Protein AF-A0A453FB34-F1 (afdb_monomer)

Sequence (158 aa):
VESYKLLKAGSEPSEEEEFLACILGWGIEWLQAYFLILDDIMDNSQTRRGKPCWYRLPKVGLIAINDGLVLRSQISRIFKRYFHGKPYYVDLLDLFNEVDFKTTSGELLDQITTSEGQKDLSKYTVDVYRRIVEYKTAYYSFYLPVNKKCSFYIFWQH

Organism: Aegilops tauschii subsp. strangulata (NCBI:txid200361)

Mean predicted aligned error: 7.82 Å

Structure (mmCIF, N/CA/C/O backbone):
data_AF-A0A453FB34-F1
#
_entry.id   AF-A0A453FB34-F1
#
loop_
_atom_site.group_PDB
_atom_site.id
_atom_site.type_symbol
_atom_site.label_atom_id
_atom_site.label_alt_id
_atom_site.label_comp_id
_atom_site.label_asym_id
_atom_site.label_entity_id
_atom_site.label_seq_id
_atom_site.pdbx_PDB_ins_code
_atom_site.Cartn_x
_atom_site.Cartn_y
_atom_site.Cartn_z
_atom_site.occupancy
_atom_site.B_iso_or_equiv
_atom_site.auth_seq_id
_atom_site.auth_comp_id
_atom_site.auth_asym_id
_atom_site.auth_atom_id
_atom_site.pdbx_PDB_model_num
ATOM 1 N N . VAL A 1 1 ? -13.553 -6.221 7.523 1.00 56.69 1 VAL A N 1
ATOM 2 C CA . VAL A 1 1 ? -14.831 -6.199 8.279 1.00 56.69 1 VAL A CA 1
ATOM 3 C C . VAL A 1 1 ? -15.277 -7.601 8.682 1.00 56.69 1 VAL A C 1
ATOM 5 O O . VAL A 1 1 ? -15.551 -7.807 9.852 1.00 56.69 1 VAL A O 1
ATOM 8 N N . GLU A 1 2 ? -15.296 -8.596 7.790 1.00 64.06 2 GLU A N 1
ATOM 9 C CA . GLU A 1 2 ? -15.676 -9.968 8.188 1.00 64.06 2 GLU A CA 1
ATOM 10 C C . GLU A 1 2 ? -14.730 -10.595 9.221 1.00 64.06 2 GLU A C 1
ATOM 12 O O . GLU A 1 2 ? -15.200 -11.110 10.231 1.00 64.06 2 GLU A O 1
ATOM 17 N N . SER A 1 3 ? -13.409 -10.452 9.055 1.00 63.84 3 SER A N 1
ATOM 18 C CA . SER A 1 3 ? -12.433 -10.895 10.067 1.00 63.84 3 SER A CA 1
ATOM 19 C C . SER A 1 3 ? -12.687 -10.261 11.441 1.00 63.84 3 SER A C 1
ATOM 21 O O . SER A 1 3 ? -12.533 -10.918 12.465 1.00 63.84 3 SER A O 1
ATOM 23 N N . TYR A 1 4 ? -13.142 -9.002 11.455 1.00 62.44 4 TYR A N 1
ATOM 24 C CA . TYR A 1 4 ? -13.532 -8.283 12.669 1.00 62.44 4 TYR A CA 1
ATOM 25 C C . TYR A 1 4 ? -14.787 -8.905 13.310 1.00 62.44 4 TYR A C 1
ATOM 27 O O . TYR A 1 4 ? -14.788 -9.194 14.505 1.00 62.44 4 TYR A O 1
ATOM 35 N N . LYS A 1 5 ? -15.825 -9.199 12.513 1.00 65.12 5 LYS A N 1
ATOM 36 C CA . LYS A 1 5 ? -17.063 -9.849 12.984 1.00 65.12 5 LYS A CA 1
ATOM 37 C C . LYS A 1 5 ? -16.800 -11.242 13.568 1.00 65.12 5 LYS A C 1
ATOM 39 O O . LYS A 1 5 ? -17.359 -11.588 14.603 1.00 65.12 5 LYS A O 1
ATOM 44 N N . LEU A 1 6 ? -15.910 -12.016 12.945 1.00 68.12 6 LEU A N 1
ATOM 45 C CA . LEU A 1 6 ? -15.560 -13.370 13.389 1.00 68.12 6 LEU A CA 1
ATOM 46 C C . LEU A 1 6 ? -14.785 -13.389 14.717 1.00 68.12 6 LEU A C 1
ATOM 48 O O . LEU A 1 6 ? -14.966 -14.302 15.519 1.00 68.12 6 LEU A O 1
ATOM 52 N N . LEU A 1 7 ? -13.937 -12.387 14.972 1.00 69.12 7 LEU A N 1
ATOM 53 C CA . LEU A 1 7 ? -13.127 -12.316 16.194 1.00 69.12 7 LEU A CA 1
ATOM 54 C C . LEU A 1 7 ? -13.902 -11.801 17.415 1.00 69.12 7 LEU A C 1
ATOM 56 O O . LEU A 1 7 ? -13.505 -12.092 18.541 1.00 69.12 7 LEU A O 1
ATOM 60 N N . LYS A 1 8 ? -15.047 -11.136 17.213 1.00 67.38 8 LYS A N 1
ATOM 61 C CA . LYS A 1 8 ? -15.918 -10.607 18.279 1.00 67.38 8 LYS A CA 1
ATOM 62 C C . LYS A 1 8 ? -16.724 -11.678 19.047 1.00 67.38 8 LYS A C 1
ATOM 64 O O . LYS A 1 8 ? -17.635 -11.351 19.807 1.00 67.38 8 LYS A O 1
ATOM 69 N N . ALA A 1 9 ? -16.408 -12.963 18.854 1.00 64.50 9 ALA A N 1
ATOM 70 C CA . ALA A 1 9 ? -17.032 -14.107 19.532 1.00 64.50 9 ALA A CA 1
ATOM 71 C C . ALA A 1 9 ? -18.579 -14.073 19.541 1.00 64.50 9 ALA A C 1
ATOM 73 O O . ALA A 1 9 ? -19.212 -14.525 20.491 1.00 64.50 9 ALA A O 1
ATOM 74 N N . GLY A 1 10 ? -19.192 -13.535 18.478 1.00 60.56 10 GLY A N 1
ATOM 75 C CA . GLY A 1 10 ? -20.646 -13.527 18.292 1.00 60.56 10 GLY A CA 1
ATOM 76 C C . GLY A 1 10 ? -21.401 -12.298 18.813 1.00 60.56 10 GLY A C 1
ATOM 77 O O . GLY A 1 10 ? -22.626 -12.308 18.743 1.00 60.56 10 GLY A O 1
ATOM 78 N N . SER A 1 11 ? -20.731 -11.242 19.296 1.00 69.25 11 SER A N 1
ATOM 79 C CA . SER A 1 11 ? -21.405 -9.951 19.537 1.00 69.25 11 SER A CA 1
ATOM 80 C C . SER A 1 11 ? -21.338 -9.039 18.307 1.00 69.25 11 SER A C 1
ATOM 82 O O . SER A 1 11 ? -20.347 -9.035 17.575 1.00 69.25 11 SER A O 1
ATOM 84 N N . GLU A 1 12 ? -22.405 -8.282 18.037 1.00 74.88 12 GLU A N 1
ATOM 85 C CA . GLU A 1 12 ? -22.420 -7.377 16.886 1.00 74.88 12 GLU A CA 1
ATOM 86 C C . GLU A 1 12 ? -21.464 -6.191 17.107 1.00 74.88 12 GLU A C 1
ATOM 88 O O . GLU A 1 12 ? -21.374 -5.653 18.218 1.00 74.88 12 GLU A O 1
ATOM 93 N N . PRO A 1 13 ? -20.701 -5.786 16.079 1.00 74.19 13 PRO A N 1
ATOM 94 C CA . PRO A 1 13 ? -19.959 -4.529 16.087 1.00 74.19 13 PRO A CA 1
ATOM 95 C C . PRO A 1 13 ? -20.879 -3.345 16.408 1.00 74.19 13 PRO A C 1
ATOM 97 O O . PRO A 1 13 ? -21.989 -3.275 15.888 1.00 74.19 13 PRO A O 1
ATOM 100 N N . SER A 1 14 ? -20.413 -2.378 17.191 1.00 85.38 14 SER A N 1
ATOM 101 C CA . SER A 1 14 ? -21.028 -1.049 17.175 1.00 85.38 14 SER A CA 1
ATOM 102 C C . SER A 1 14 ? -20.716 -0.337 15.854 1.00 85.38 14 SER A C 1
ATOM 104 O O . SER A 1 14 ? -19.741 -0.661 15.173 1.00 85.38 14 SER A O 1
ATOM 106 N N . GLU A 1 15 ? -21.509 0.675 15.508 1.00 87.00 15 GLU A N 1
ATOM 107 C CA . GLU A 1 15 ? -21.304 1.466 14.288 1.00 87.00 15 GLU A CA 1
ATOM 108 C C . GLU A 1 15 ? -19.926 2.157 14.262 1.00 87.00 15 GLU A C 1
ATOM 110 O O . GLU A 1 15 ? -19.263 2.184 13.224 1.00 87.00 15 GLU A O 1
ATOM 115 N N . GLU A 1 16 ? -19.437 2.642 15.414 1.00 87.56 16 GLU A N 1
ATOM 116 C CA . GLU A 1 16 ? -18.083 3.207 15.531 1.00 87.56 16 GLU A CA 1
ATOM 117 C C . GLU A 1 16 ? -17.015 2.149 15.220 1.00 87.56 16 GLU A C 1
ATOM 119 O O . GLU A 1 16 ? -16.045 2.423 14.512 1.00 87.56 16 GLU A O 1
ATOM 124 N N . GLU A 1 17 ? -17.191 0.925 15.713 1.00 83.06 17 GLU A N 1
ATOM 125 C CA . GLU A 1 17 ? -16.240 -0.156 15.474 1.00 83.06 17 GLU A CA 1
ATOM 126 C C . GLU A 1 17 ? -16.237 -0.616 14.012 1.00 83.06 17 GLU A C 1
ATOM 128 O O . GLU A 1 17 ? -15.161 -0.831 13.448 1.00 83.06 17 GLU A O 1
ATOM 133 N N . GLU A 1 18 ? -17.406 -0.725 13.368 1.00 83.50 18 GLU A N 1
ATOM 134 C CA . GLU A 1 18 ? -17.474 -1.016 11.930 1.00 83.50 18 GLU A CA 1
ATOM 135 C C . GLU A 1 18 ? -16.791 0.084 11.120 1.00 83.50 18 GLU A C 1
ATOM 137 O O . GLU A 1 18 ? -16.012 -0.212 10.207 1.00 83.50 18 GLU A O 1
ATOM 142 N N . PHE A 1 19 ? -17.027 1.346 11.482 1.00 89.50 19 PHE A N 1
ATOM 143 C CA . PHE A 1 19 ? -16.397 2.485 10.834 1.00 89.50 19 PHE A CA 1
ATOM 144 C C . PHE A 1 19 ? -14.869 2.438 10.972 1.00 89.50 19 PHE A C 1
ATOM 146 O O . PHE A 1 19 ? -14.160 2.507 9.966 1.00 89.50 19 PHE A O 1
ATOM 153 N N . LEU A 1 20 ? -14.339 2.240 12.183 1.00 90.00 20 LEU A N 1
ATOM 154 C CA . LEU A 1 20 ? -12.895 2.128 12.417 1.00 90.00 20 LEU A CA 1
ATOM 155 C C . LEU A 1 20 ? -12.282 0.923 11.687 1.00 90.00 20 LEU A C 1
ATOM 157 O O . LEU A 1 20 ? -11.204 1.044 11.101 1.00 90.00 20 LEU A O 1
ATOM 161 N N . ALA A 1 21 ? -12.980 -0.214 11.640 1.00 85.88 21 ALA A N 1
ATOM 162 C CA . ALA A 1 21 ? -12.550 -1.376 10.866 1.00 85.88 21 ALA A CA 1
ATOM 163 C C . ALA A 1 21 ? -12.503 -1.083 9.354 1.00 85.88 21 ALA A C 1
ATOM 165 O O . ALA A 1 21 ? -11.600 -1.559 8.660 1.00 85.88 21 ALA A O 1
ATOM 166 N N . CYS A 1 22 ? -13.435 -0.280 8.831 1.00 88.38 22 CYS A N 1
ATOM 167 C CA . CYS A 1 22 ? -13.404 0.181 7.442 1.00 88.38 22 CYS A CA 1
ATOM 168 C C . CYS A 1 22 ? -12.224 1.124 7.185 1.00 88.38 22 CYS A C 1
ATOM 170 O O . CYS A 1 22 ? -11.530 0.962 6.183 1.00 88.38 22 CYS A O 1
ATOM 172 N N . ILE A 1 23 ? -11.957 2.072 8.090 1.00 92.12 23 ILE A N 1
ATOM 173 C CA . ILE A 1 23 ? -10.801 2.976 7.989 1.00 92.12 23 ILE A CA 1
ATOM 174 C C . ILE A 1 23 ? -9.488 2.186 7.959 1.00 92.12 23 ILE A C 1
ATOM 176 O O . ILE A 1 23 ? -8.607 2.484 7.152 1.00 92.12 23 ILE A O 1
ATOM 180 N N . LEU A 1 24 ? -9.366 1.154 8.795 1.00 89.75 24 LEU A N 1
ATOM 181 C CA . LEU A 1 24 ? -8.206 0.270 8.790 1.00 89.75 24 LEU A CA 1
ATOM 182 C C . LEU A 1 24 ? -8.062 -0.483 7.461 1.00 89.75 24 LEU A C 1
ATOM 184 O O . LEU A 1 24 ? -6.972 -0.514 6.893 1.00 89.75 24 LEU A O 1
ATOM 188 N N . GLY A 1 25 ? -9.163 -1.032 6.936 1.00 87.00 25 GLY A N 1
ATOM 189 C CA . GLY A 1 25 ? -9.188 -1.674 5.619 1.00 87.00 25 GLY A CA 1
ATOM 190 C C . GLY A 1 25 ? -8.730 -0.733 4.501 1.00 87.00 25 GLY A C 1
ATOM 191 O O . GLY A 1 25 ? -7.888 -1.104 3.689 1.00 87.00 25 GLY A O 1
ATOM 192 N N . TRP A 1 26 ? -9.188 0.521 4.514 1.00 89.75 26 TRP A N 1
ATOM 193 C CA . TRP A 1 26 ? -8.704 1.542 3.583 1.00 89.75 26 TRP A CA 1
ATOM 194 C C . TRP A 1 26 ? -7.211 1.834 3.745 1.00 89.75 26 TRP A C 1
ATOM 196 O O . TRP A 1 26 ? -6.530 2.037 2.746 1.00 89.75 26 TRP A O 1
ATOM 206 N N . GLY A 1 27 ? -6.672 1.808 4.966 1.00 92.19 27 GLY A N 1
ATOM 207 C CA . GLY A 1 27 ? -5.227 1.911 5.189 1.00 92.19 27 GLY A CA 1
ATOM 208 C C . GLY A 1 27 ? -4.440 0.822 4.450 1.00 92.19 27 GLY A C 1
ATOM 209 O O . GLY A 1 27 ? -3.421 1.119 3.827 1.00 92.19 27 GLY A O 1
ATOM 210 N N . ILE A 1 28 ? -4.939 -0.419 4.465 1.00 89.50 28 ILE A N 1
ATOM 211 C CA . ILE A 1 28 ? -4.339 -1.558 3.749 1.00 89.50 28 ILE A CA 1
ATOM 212 C C . ILE A 1 28 ? -4.419 -1.351 2.231 1.00 89.50 28 ILE A C 1
ATOM 214 O O . ILE A 1 28 ? -3.419 -1.521 1.539 1.00 89.50 28 ILE A O 1
ATOM 218 N N . GLU A 1 29 ? -5.573 -0.929 1.712 1.00 91.19 29 GLU A N 1
ATOM 219 C CA . GLU A 1 29 ? -5.751 -0.649 0.279 1.00 91.19 29 GLU A CA 1
ATOM 220 C C . GLU A 1 29 ? -4.827 0.475 -0.214 1.00 91.19 29 GLU A C 1
ATOM 222 O O . GLU A 1 29 ? -4.258 0.384 -1.302 1.00 91.19 29 GLU A O 1
ATOM 227 N N . TRP A 1 30 ? -4.621 1.524 0.591 1.00 94.44 30 TRP A N 1
ATOM 228 C CA . TRP A 1 30 ? -3.664 2.591 0.277 1.00 94.44 30 TRP A CA 1
ATOM 229 C C . TRP A 1 30 ? -2.219 2.084 0.272 1.00 94.44 30 TRP A C 1
ATOM 231 O O . TRP A 1 30 ? -1.447 2.474 -0.605 1.00 94.44 30 TRP A O 1
ATOM 241 N N . LEU A 1 31 ? -1.863 1.193 1.205 1.00 92.75 31 LEU A N 1
ATOM 242 C CA . LEU A 1 31 ? -0.544 0.558 1.242 1.00 92.75 31 LEU A CA 1
ATOM 243 C C . LEU A 1 31 ? -0.317 -0.313 -0.002 1.00 92.75 31 LEU A C 1
ATOM 245 O O . LEU A 1 31 ? 0.723 -0.206 -0.648 1.00 92.75 31 LEU A O 1
ATOM 249 N N . GLN A 1 32 ? -1.310 -1.120 -0.384 1.00 93.12 32 GLN A N 1
ATOM 250 C CA . GLN A 1 32 ? -1.248 -1.930 -1.599 1.00 93.12 32 GLN A CA 1
ATOM 251 C C . GLN A 1 32 ? -1.142 -1.055 -2.855 1.00 93.12 32 GLN A C 1
ATOM 253 O O . GLN A 1 32 ? -0.329 -1.337 -3.731 1.00 93.12 32 GLN A O 1
ATOM 258 N N . ALA A 1 33 ? -1.943 0.008 -2.962 1.00 95.56 33 ALA A N 1
ATOM 259 C CA . ALA A 1 33 ? -1.914 0.906 -4.113 1.00 95.56 33 ALA A CA 1
ATOM 260 C C . ALA A 1 33 ? -0.549 1.594 -4.273 1.00 95.56 33 ALA A C 1
ATOM 262 O O . ALA A 1 33 ? -0.046 1.689 -5.390 1.00 95.56 33 ALA A O 1
ATOM 263 N N . TYR A 1 34 ? 0.063 2.020 -3.163 1.00 96.25 34 TYR A N 1
ATOM 264 C CA . TYR A 1 34 ? 1.434 2.530 -3.138 1.00 96.25 34 TYR A CA 1
ATOM 265 C C . TYR A 1 34 ? 2.427 1.520 -3.731 1.00 96.25 34 TYR A C 1
ATOM 267 O O . TYR A 1 34 ? 3.150 1.869 -4.665 1.00 96.25 34 TYR A O 1
ATOM 275 N N . PHE A 1 35 ? 2.419 0.274 -3.246 1.00 94.88 35 PHE A N 1
ATOM 276 C CA . PHE A 1 35 ? 3.324 -0.762 -3.744 1.00 94.88 35 PHE A CA 1
ATOM 277 C C . PHE A 1 35 ? 3.113 -1.058 -5.225 1.00 94.88 35 PHE A C 1
ATOM 279 O O . PHE A 1 35 ? 4.080 -1.089 -5.974 1.00 94.88 35 PHE A O 1
ATOM 286 N N . LEU A 1 36 ? 1.860 -1.200 -5.666 1.00 96.31 36 LEU A N 1
ATOM 287 C CA . LEU A 1 36 ? 1.542 -1.504 -7.063 1.00 96.31 36 LEU A CA 1
ATOM 288 C C . LEU A 1 36 ? 2.002 -0.411 -8.032 1.00 96.31 36 LEU A C 1
ATOM 290 O O . LEU A 1 36 ? 2.423 -0.729 -9.137 1.00 96.31 36 LEU A O 1
ATOM 294 N N . ILE A 1 37 ? 1.930 0.867 -7.642 1.00 97.44 37 ILE A N 1
ATOM 295 C CA . ILE A 1 37 ? 2.418 1.958 -8.497 1.00 97.44 37 ILE A CA 1
ATOM 296 C C . ILE A 1 37 ? 3.931 1.849 -8.704 1.00 97.44 37 ILE A C 1
ATOM 298 O O . ILE A 1 37 ? 4.399 2.050 -9.822 1.00 97.44 37 ILE A O 1
ATOM 302 N N . LEU A 1 38 ? 4.688 1.552 -7.645 1.00 97.12 38 LEU A N 1
ATOM 303 C CA . LEU A 1 38 ? 6.142 1.428 -7.739 1.00 97.12 38 LEU A CA 1
ATOM 304 C C . LEU A 1 38 ? 6.563 0.139 -8.455 1.00 97.12 38 LEU A C 1
ATOM 306 O O . LEU A 1 38 ? 7.433 0.196 -9.319 1.00 97.12 38 LEU A O 1
ATOM 310 N N . ASP A 1 39 ? 5.924 -0.987 -8.140 1.00 95.88 39 ASP A N 1
ATOM 311 C CA . ASP A 1 39 ? 6.128 -2.292 -8.786 1.00 95.88 39 ASP A CA 1
ATOM 312 C C . ASP A 1 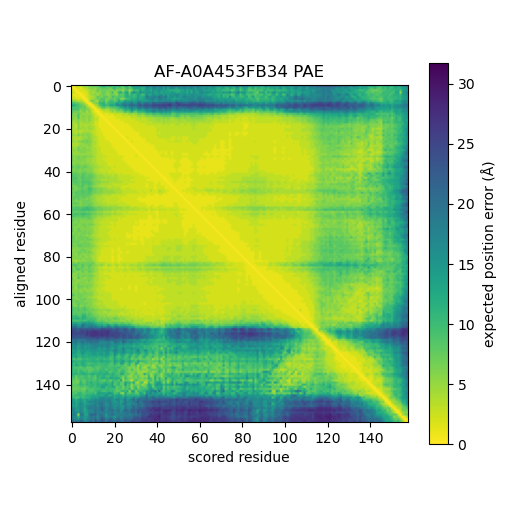39 ? 5.855 -2.204 -10.293 1.00 95.88 39 ASP A C 1
ATOM 314 O O . ASP A 1 39 ? 6.704 -2.579 -11.095 1.00 95.88 39 ASP A O 1
ATOM 318 N N . ASP A 1 40 ? 4.757 -1.553 -10.704 1.00 97.38 40 ASP A N 1
ATOM 319 C CA . ASP A 1 40 ? 4.457 -1.329 -12.121 1.00 97.38 40 ASP A CA 1
ATOM 320 C C . ASP A 1 40 ? 5.594 -0.579 -12.851 1.00 97.38 40 ASP A C 1
ATOM 322 O O . ASP A 1 40 ? 5.837 -0.841 -14.031 1.00 97.38 40 ASP A O 1
ATOM 326 N N . ILE A 1 41 ? 6.284 0.349 -12.175 1.00 96.69 41 ILE A N 1
ATOM 327 C CA . ILE A 1 41 ? 7.426 1.089 -12.735 1.00 96.69 41 ILE A CA 1
ATOM 328 C C . ILE A 1 41 ? 8.665 0.193 -12.814 1.00 96.69 41 ILE A C 1
ATOM 330 O O . ILE A 1 41 ? 9.297 0.153 -13.871 1.00 96.69 41 ILE A O 1
ATOM 334 N N . MET A 1 42 ? 9.010 -0.500 -11.722 1.00 93.56 42 MET A N 1
ATOM 335 C CA . MET A 1 42 ? 10.198 -1.364 -11.635 1.00 93.56 42 MET A CA 1
ATOM 336 C C . MET A 1 42 ? 10.129 -2.522 -12.634 1.00 93.56 42 MET A C 1
ATOM 338 O O . MET A 1 42 ? 11.099 -2.776 -13.344 1.00 93.56 42 MET A O 1
ATOM 342 N N . ASP A 1 43 ? 8.950 -3.123 -12.790 1.00 92.81 43 ASP A N 1
ATOM 343 C CA . ASP A 1 43 ? 8.709 -4.243 -13.705 1.00 92.81 43 ASP A CA 1
ATOM 344 C C . ASP A 1 43 ? 8.376 -3.797 -15.135 1.00 92.81 43 ASP A C 1
ATOM 346 O O . ASP A 1 43 ? 8.081 -4.612 -16.014 1.00 92.81 43 ASP A O 1
ATOM 350 N N . ASN A 1 44 ? 8.390 -2.487 -15.393 1.00 94.75 44 ASN A N 1
ATOM 351 C CA . ASN A 1 44 ? 8.052 -1.902 -16.685 1.00 94.75 44 ASN A CA 1
ATOM 352 C C . ASN A 1 44 ? 6.661 -2.348 -17.212 1.00 94.75 44 ASN A C 1
ATOM 354 O O . ASN A 1 44 ? 6.444 -2.510 -18.422 1.00 94.75 44 ASN A O 1
ATOM 358 N N . SER A 1 45 ? 5.698 -2.521 -16.306 1.00 95.38 45 SER A N 1
ATOM 359 C CA . SER A 1 45 ? 4.357 -3.037 -16.586 1.00 95.38 45 SER A CA 1
ATOM 360 C C . SER A 1 45 ? 3.547 -2.147 -17.544 1.00 95.38 45 SER A C 1
ATOM 362 O O . SER A 1 45 ? 3.730 -0.931 -17.653 1.00 95.38 45 SER A O 1
ATOM 364 N N . GLN A 1 46 ? 2.623 -2.762 -18.287 1.00 96.69 46 GLN A N 1
ATOM 365 C CA . GLN A 1 46 ? 1.766 -2.053 -19.253 1.00 96.69 46 GLN A CA 1
ATOM 366 C C . GLN A 1 46 ? 0.383 -1.733 -18.681 1.00 96.69 46 GLN A C 1
ATOM 368 O O . GLN A 1 46 ? -0.129 -0.624 -18.852 1.00 96.69 46 GLN A O 1
ATOM 373 N N . THR A 1 47 ? -0.234 -2.707 -18.008 1.00 96.94 47 THR A N 1
ATOM 374 C CA . THR A 1 47 ? -1.623 -2.621 -17.550 1.00 96.94 47 THR A CA 1
ATOM 375 C C . THR A 1 47 ? -1.804 -3.138 -16.132 1.00 96.94 47 THR A C 1
ATOM 377 O O . THR A 1 47 ? -1.265 -4.183 -15.776 1.00 96.94 47 THR A O 1
ATOM 380 N N . ARG A 1 48 ? -2.684 -2.480 -15.374 1.00 96.69 48 ARG A N 1
ATOM 381 C CA . ARG A 1 48 ? -3.119 -2.863 -14.029 1.00 96.69 48 ARG A CA 1
ATOM 382 C C . ARG A 1 48 ? -4.634 -2.707 -13.939 1.00 96.69 48 ARG A C 1
ATOM 384 O O . ARG A 1 48 ? -5.179 -1.677 -14.331 1.00 96.69 48 ARG A O 1
ATOM 391 N N . ARG A 1 49 ? -5.340 -3.731 -13.441 1.00 93.81 49 ARG A N 1
ATOM 392 C CA . ARG A 1 49 ? -6.815 -3.715 -13.272 1.00 93.81 49 ARG A CA 1
ATOM 393 C C . ARG A 1 49 ? -7.567 -3.313 -14.564 1.00 93.81 49 ARG A C 1
ATOM 395 O O . ARG A 1 49 ? -8.516 -2.534 -14.528 1.00 93.81 49 ARG A O 1
ATOM 402 N N . GLY A 1 50 ? -7.111 -3.822 -15.714 1.00 95.12 50 GLY A N 1
ATOM 403 C CA . GLY A 1 50 ? -7.726 -3.589 -17.031 1.00 95.12 50 GLY A CA 1
ATOM 404 C C . GLY A 1 50 ? -7.479 -2.205 -17.648 1.00 95.12 50 GLY A C 1
ATOM 405 O O . GLY A 1 50 ? -8.077 -1.889 -18.673 1.00 95.12 50 GLY A O 1
ATOM 406 N N . LYS A 1 51 ? -6.621 -1.369 -17.049 1.00 96.06 51 LYS A N 1
ATOM 407 C CA . LYS A 1 51 ? -6.275 -0.023 -17.538 1.00 96.06 51 LYS A CA 1
ATOM 408 C C . LYS A 1 51 ? -4.755 0.142 -17.644 1.00 96.06 51 LYS A C 1
ATOM 410 O O . LYS A 1 51 ? -4.037 -0.645 -17.029 1.00 96.06 51 LYS A O 1
ATOM 415 N N . PRO A 1 52 ? -4.248 1.140 -18.391 1.00 97.69 52 PRO A N 1
ATOM 416 C CA . PRO A 1 52 ? -2.825 1.467 -18.375 1.00 97.69 52 PRO A CA 1
ATOM 417 C C . PRO A 1 52 ? -2.320 1.704 -16.948 1.00 97.69 52 PRO A C 1
ATOM 419 O O . PRO A 1 52 ? -3.026 2.324 -16.146 1.00 97.69 52 PRO A O 1
ATOM 422 N N . CYS A 1 53 ? -1.114 1.223 -16.636 1.00 98.31 53 CYS A N 1
ATOM 423 C CA . CYS A 1 53 ? -0.459 1.511 -15.358 1.00 98.31 53 CYS A CA 1
ATOM 424 C C . CYS A 1 53 ? -0.355 3.028 -15.140 1.00 98.31 53 CYS A C 1
ATOM 426 O O . CYS A 1 53 ? -0.207 3.789 -16.098 1.00 98.31 53 CYS A O 1
ATOM 428 N N . TRP A 1 54 ? -0.410 3.481 -13.885 1.00 98.31 54 TRP A N 1
ATOM 429 C CA . TRP A 1 54 ? -0.489 4.914 -13.563 1.00 98.31 54 TRP A CA 1
ATOM 430 C C . TRP A 1 54 ? 0.642 5.729 -14.211 1.00 98.31 54 TRP A C 1
ATOM 432 O O . TRP A 1 54 ? 0.390 6.740 -14.866 1.00 98.31 54 TRP A O 1
ATOM 442 N N . TYR A 1 55 ? 1.874 5.219 -14.142 1.00 98.38 55 TYR A N 1
ATOM 443 C CA . TYR A 1 55 ? 3.056 5.857 -14.727 1.00 98.38 55 TYR A CA 1
ATOM 444 C C . TYR A 1 55 ? 3.063 5.890 -16.268 1.00 98.38 55 TYR A C 1
ATOM 446 O O . TYR A 1 55 ? 3.804 6.665 -16.868 1.00 98.38 55 TYR A O 1
ATOM 454 N N . ARG A 1 56 ? 2.233 5.073 -16.932 1.00 97.19 56 ARG A N 1
ATOM 455 C CA . ARG A 1 56 ? 2.101 5.042 -18.399 1.00 97.19 56 ARG A CA 1
ATOM 456 C C . ARG A 1 56 ? 1.196 6.143 -18.937 1.00 97.19 56 ARG A C 1
ATOM 458 O O . ARG A 1 56 ? 1.158 6.358 -20.148 1.00 97.19 56 ARG A O 1
ATOM 465 N N . LEU A 1 57 ? 0.448 6.835 -18.077 1.00 97.62 57 LEU A N 1
ATOM 466 C CA . LEU A 1 57 ? -0.402 7.930 -18.525 1.00 97.62 57 LEU A CA 1
ATOM 467 C C . LEU A 1 57 ? 0.465 9.097 -19.034 1.00 97.62 57 LEU A C 1
ATOM 469 O O . LEU A 1 57 ? 1.389 9.506 -18.327 1.00 97.62 57 LEU A O 1
ATOM 473 N N . PRO A 1 58 ? 0.150 9.701 -20.202 1.00 96.31 58 PRO A N 1
ATOM 474 C CA . PRO A 1 58 ? 1.015 10.701 -20.841 1.00 96.31 58 PRO A CA 1
ATOM 475 C C . PRO A 1 58 ? 1.368 11.921 -19.979 1.00 96.31 58 PRO A C 1
ATOM 477 O O . PRO A 1 58 ? 2.394 12.551 -20.199 1.00 96.31 58 PRO A O 1
ATOM 480 N N . LYS A 1 59 ? 0.511 12.273 -19.013 1.00 97.19 59 LYS A N 1
ATOM 481 C CA . LYS A 1 59 ? 0.702 13.421 -18.110 1.00 97.19 59 LYS A CA 1
ATOM 482 C C . LYS A 1 59 ? 1.325 13.052 -16.759 1.00 97.19 59 LYS A C 1
ATOM 484 O O . LYS A 1 59 ? 1.541 13.946 -15.951 1.00 97.19 59 LYS A O 1
ATOM 489 N N . VAL A 1 60 ? 1.553 11.764 -16.503 1.00 98.00 60 VAL A N 1
ATOM 490 C CA . VAL A 1 60 ? 2.047 11.259 -15.216 1.00 98.00 60 VAL A CA 1
ATOM 491 C C . VAL A 1 60 ? 3.520 10.882 -15.343 1.00 98.00 60 VAL A C 1
ATOM 493 O O . VAL A 1 60 ? 4.371 11.526 -14.733 1.00 98.00 60 VAL A O 1
ATOM 496 N N . GLY A 1 61 ? 3.860 9.878 -16.156 1.00 97.19 61 GLY A N 1
ATOM 497 C CA . GLY A 1 61 ? 5.246 9.416 -16.254 1.00 97.19 61 GLY A CA 1
ATOM 498 C C . GLY A 1 61 ? 5.825 9.054 -14.880 1.00 97.19 61 GLY A C 1
ATOM 499 O O . GLY A 1 61 ? 5.155 8.459 -14.038 1.00 97.19 61 GLY A O 1
ATOM 500 N N . LEU A 1 62 ? 7.062 9.479 -14.618 1.00 97.81 62 LEU A N 1
ATOM 501 C CA . LEU A 1 62 ? 7.754 9.217 -13.349 1.00 97.81 62 LEU A CA 1
ATOM 502 C C . LEU A 1 62 ? 7.255 10.062 -12.163 1.00 97.81 62 LEU A C 1
ATOM 504 O O . LEU A 1 62 ? 7.670 9.808 -11.034 1.00 97.81 62 LEU A O 1
ATOM 508 N N . ILE A 1 63 ? 6.321 11.003 -12.372 1.00 98.06 63 ILE A N 1
ATOM 509 C CA . ILE A 1 63 ? 5.618 11.681 -11.263 1.00 98.06 63 ILE A CA 1
ATOM 510 C C . ILE A 1 63 ? 4.895 10.648 -10.384 1.00 98.06 63 ILE A C 1
ATOM 512 O O . ILE A 1 63 ? 4.801 10.831 -9.171 1.00 98.06 63 ILE A O 1
ATOM 516 N N . ALA A 1 64 ? 4.514 9.508 -10.973 1.00 97.94 64 ALA A N 1
ATOM 517 C CA . ALA A 1 64 ? 3.947 8.358 -10.280 1.00 97.94 64 ALA A CA 1
ATOM 518 C C . ALA A 1 64 ? 4.756 7.900 -9.051 1.00 97.94 64 ALA A C 1
ATOM 520 O O . ALA A 1 64 ? 4.158 7.425 -8.089 1.00 97.94 64 ALA A O 1
ATOM 521 N N . ILE A 1 65 ? 6.085 8.079 -9.038 1.00 97.94 65 ILE A N 1
ATOM 522 C CA . ILE A 1 65 ? 6.918 7.772 -7.862 1.00 97.94 65 ILE A CA 1
ATOM 523 C C . ILE A 1 65 ? 6.476 8.629 -6.672 1.00 97.94 65 ILE A C 1
ATOM 525 O O . ILE A 1 65 ? 6.199 8.113 -5.589 1.00 97.94 65 ILE A O 1
ATOM 529 N N . ASN A 1 66 ? 6.366 9.943 -6.880 1.00 98.00 66 ASN A N 1
ATOM 530 C CA . ASN A 1 66 ? 5.917 10.862 -5.843 1.00 98.00 66 ASN A CA 1
ATOM 531 C C . ASN A 1 66 ? 4.449 10.616 -5.475 1.00 98.00 66 ASN A C 1
ATOM 533 O O . ASN A 1 66 ? 4.109 10.666 -4.296 1.00 98.00 66 ASN A O 1
ATOM 537 N N . ASP A 1 67 ? 3.592 10.292 -6.445 1.00 97.88 67 ASP A N 1
ATOM 538 C CA . ASP A 1 67 ? 2.191 9.952 -6.169 1.00 97.88 67 ASP A CA 1
ATOM 539 C C . ASP A 1 67 ? 2.084 8.735 -5.237 1.00 97.88 67 ASP A C 1
ATOM 541 O O . ASP A 1 67 ? 1.328 8.768 -4.265 1.00 97.88 67 ASP A O 1
ATOM 545 N N . GLY A 1 68 ? 2.902 7.700 -5.458 1.00 97.25 68 GLY A N 1
ATOM 546 C CA . GLY A 1 68 ? 3.017 6.557 -4.551 1.00 97.25 68 GLY A CA 1
ATOM 547 C C . GLY A 1 68 ? 3.441 6.973 -3.136 1.00 97.25 68 GLY A C 1
ATOM 548 O O . GLY A 1 68 ? 2.801 6.584 -2.157 1.00 97.25 68 GLY A O 1
ATOM 549 N N . LEU A 1 69 ? 4.468 7.818 -3.003 1.00 96.31 69 LEU A N 1
ATOM 550 C CA . LEU A 1 69 ? 4.910 8.330 -1.696 1.00 96.31 69 LEU A CA 1
ATOM 551 C C . LEU A 1 69 ? 3.817 9.145 -0.989 1.00 96.31 69 LEU A C 1
ATOM 553 O O . LEU A 1 69 ? 3.649 9.046 0.232 1.00 96.31 69 LEU A O 1
ATOM 557 N N . VAL A 1 70 ? 3.027 9.912 -1.748 1.00 97.25 70 VAL A N 1
ATOM 558 C CA . VAL A 1 70 ? 1.8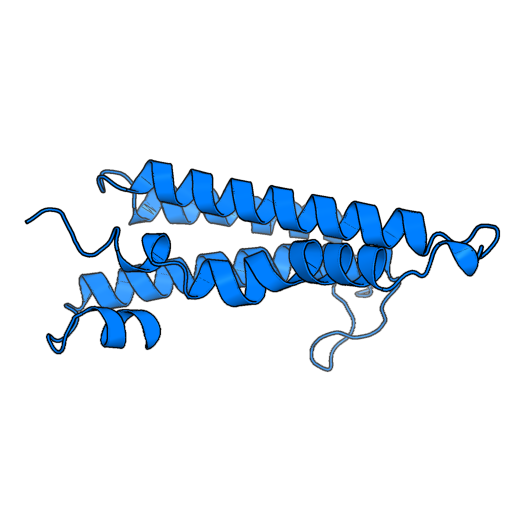47 10.600 -1.221 1.00 97.25 70 VAL A CA 1
ATOM 559 C C . VAL A 1 70 ? 0.854 9.579 -0.673 1.00 97.25 70 VAL A C 1
ATOM 561 O O . VAL A 1 70 ? 0.399 9.775 0.457 1.00 97.25 70 VAL A O 1
ATOM 564 N N . LEU A 1 71 ? 0.569 8.481 -1.386 1.00 96.44 71 LEU A N 1
ATOM 565 C CA . LEU A 1 71 ? -0.311 7.419 -0.882 1.00 96.44 71 LEU A CA 1
ATOM 566 C C . LEU A 1 71 ? 0.186 6.852 0.455 1.00 96.44 71 LEU A C 1
ATOM 568 O O . LEU A 1 71 ? -0.554 6.853 1.442 1.00 96.44 71 LEU A O 1
ATOM 572 N N . ARG A 1 72 ? 1.468 6.485 0.534 1.00 95.62 72 ARG A N 1
ATOM 573 C CA . ARG A 1 72 ? 2.090 6.008 1.778 1.00 95.62 72 ARG A CA 1
ATOM 574 C C . ARG A 1 72 ? 1.929 7.009 2.927 1.00 95.62 72 ARG A C 1
ATOM 576 O O . ARG A 1 72 ? 1.639 6.625 4.060 1.00 95.62 72 ARG A O 1
ATOM 583 N N . SER A 1 73 ? 2.099 8.304 2.655 1.00 95.12 73 SER A N 1
ATOM 584 C CA . SER A 1 73 ? 2.000 9.349 3.683 1.00 95.12 73 SER A CA 1
ATOM 585 C C . SER A 1 73 ? 0.574 9.544 4.219 1.00 95.12 73 SER A C 1
ATOM 587 O O . SER A 1 73 ? 0.399 9.873 5.397 1.00 95.12 73 SER A O 1
ATOM 589 N N . GLN A 1 74 ? -0.460 9.320 3.394 1.00 95.31 74 GLN A N 1
ATOM 590 C CA . GLN A 1 74 ? -1.848 9.493 3.834 1.00 95.31 74 GLN A CA 1
ATOM 591 C C . GLN A 1 74 ? -2.260 8.453 4.874 1.00 95.31 74 GLN A C 1
ATOM 593 O O . GLN A 1 74 ? -3.084 8.779 5.725 1.00 95.31 74 GLN A O 1
ATOM 598 N N . ILE A 1 75 ? -1.663 7.257 4.876 1.00 94.06 75 ILE A N 1
ATOM 599 C CA . ILE A 1 75 ? -1.955 6.209 5.868 1.00 94.06 75 ILE A CA 1
ATOM 600 C C . ILE A 1 75 ? -1.742 6.755 7.285 1.00 94.06 75 ILE A C 1
ATOM 602 O O . ILE A 1 75 ? -2.659 6.749 8.107 1.00 94.06 75 ILE A O 1
ATOM 606 N N . SER A 1 76 ? -0.573 7.344 7.554 1.00 92.94 76 SER A N 1
ATOM 607 C CA . SER A 1 76 ? -0.266 7.934 8.863 1.00 92.94 76 SER A CA 1
ATOM 608 C C . SER A 1 76 ? -1.183 9.115 9.206 1.00 92.94 76 SER A C 1
ATOM 610 O O . SER A 1 76 ? -1.522 9.314 10.372 1.00 92.94 76 SER A O 1
ATOM 612 N N . ARG A 1 77 ? -1.634 9.892 8.209 1.00 95.25 77 ARG A N 1
ATOM 613 C CA . ARG A 1 77 ? -2.573 11.011 8.418 1.00 95.25 77 ARG A CA 1
ATOM 614 C C . ARG A 1 77 ? -3.974 10.529 8.781 1.00 95.25 77 ARG A C 1
ATOM 616 O O . ARG A 1 77 ? -4.582 11.079 9.697 1.00 95.25 77 ARG A O 1
ATOM 623 N N . ILE A 1 78 ? -4.470 9.507 8.088 1.00 94.31 78 ILE A N 1
ATOM 624 C CA . ILE A 1 78 ? -5.749 8.855 8.383 1.00 94.31 78 ILE A CA 1
ATOM 625 C C . ILE A 1 78 ? -5.684 8.250 9.785 1.00 94.31 78 ILE A C 1
ATOM 627 O O . ILE A 1 78 ? -6.587 8.470 10.590 1.00 94.31 78 ILE A O 1
ATOM 631 N N . PHE A 1 79 ? -4.585 7.575 10.127 1.00 93.62 79 PHE A N 1
ATOM 632 C CA . PHE A 1 79 ? -4.474 6.939 11.433 1.00 93.62 79 PHE A CA 1
ATOM 633 C C . PHE A 1 79 ? -4.414 7.947 12.568 1.00 93.62 79 PHE A C 1
ATOM 635 O O . PHE A 1 79 ? -5.129 7.805 13.557 1.00 93.62 79 PHE A O 1
ATOM 642 N N . LYS A 1 80 ? -3.650 9.027 12.392 1.00 95.56 80 LYS A N 1
ATOM 643 C CA . LYS A 1 80 ? -3.644 10.139 13.342 1.00 95.56 80 LYS A CA 1
ATOM 644 C C . LYS A 1 80 ? -5.023 10.788 13.488 1.00 95.56 80 LYS A C 1
ATOM 646 O O . LYS A 1 80 ? -5.328 11.326 14.541 1.00 95.56 80 LYS A O 1
ATOM 651 N N . ARG A 1 81 ? -5.868 10.772 12.457 1.00 96.19 81 ARG A N 1
ATOM 652 C CA . ARG A 1 81 ? -7.209 11.364 12.538 1.00 96.19 81 ARG A CA 1
ATOM 653 C C . ARG A 1 81 ? -8.193 10.503 13.329 1.00 96.19 81 ARG A C 1
ATOM 655 O O . ARG A 1 81 ? -8.975 11.061 14.088 1.00 96.19 81 ARG A O 1
ATOM 662 N N . TYR A 1 82 ? -8.179 9.186 13.128 1.00 94.88 82 TYR A N 1
ATOM 663 C CA . TYR A 1 82 ? -9.236 8.299 13.636 1.00 94.88 82 TYR A CA 1
ATOM 664 C C . TYR A 1 82 ? -8.818 7.424 14.819 1.00 94.88 82 TYR A C 1
ATOM 666 O O . TYR A 1 82 ? -9.665 7.039 15.619 1.00 94.88 82 TYR A O 1
ATOM 674 N N . PHE A 1 83 ? -7.527 7.131 14.961 1.00 93.44 83 PHE A N 1
ATOM 675 C CA . PHE A 1 83 ? -7.016 6.268 16.027 1.00 93.44 83 PHE A CA 1
ATOM 676 C C . PHE A 1 83 ? -6.229 7.035 17.091 1.00 93.44 83 PHE A C 1
ATOM 678 O O . PHE A 1 83 ? -5.888 6.462 18.119 1.00 93.44 83 PHE A O 1
ATOM 685 N N . HIS A 1 84 ? -5.958 8.329 16.900 1.00 92.81 84 HIS A N 1
ATOM 686 C CA . HIS A 1 84 ? -5.256 9.127 17.904 1.00 92.81 84 HIS A CA 1
ATOM 687 C C . HIS A 1 84 ? -6.029 9.173 19.227 1.00 92.81 84 HIS A C 1
ATOM 689 O O . HIS A 1 84 ? -7.212 9.504 19.261 1.00 92.81 84 HIS A O 1
ATOM 695 N N . GLY A 1 85 ? -5.342 8.845 20.322 1.00 90.50 85 GLY A N 1
ATOM 696 C CA . GLY A 1 85 ? -5.936 8.717 21.655 1.00 90.50 85 GLY A CA 1
ATOM 697 C C . GLY A 1 85 ? -6.482 7.322 21.969 1.00 90.50 85 GLY A C 1
ATOM 698 O O . GLY A 1 85 ? -6.748 7.036 23.133 1.00 90.50 85 GL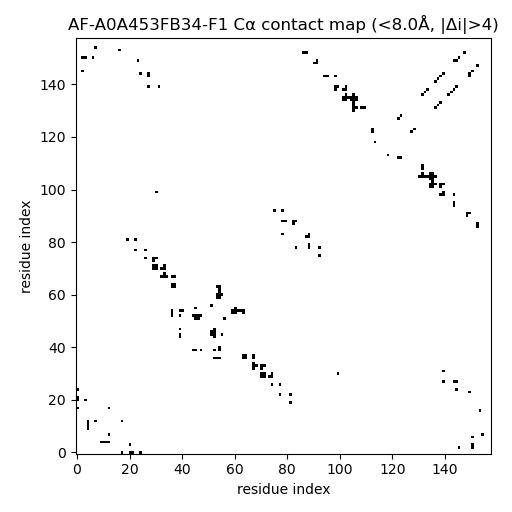Y A O 1
ATOM 699 N N . LYS A 1 86 ? -6.595 6.424 20.979 1.00 89.44 86 LYS A N 1
ATOM 700 C CA . LYS A 1 86 ? -6.835 5.002 21.245 1.00 89.44 86 LYS A CA 1
ATOM 701 C C . LYS A 1 86 ? -5.531 4.377 21.778 1.00 89.44 86 LYS A C 1
ATOM 703 O O . LYS A 1 86 ? -4.450 4.712 21.284 1.00 89.44 86 LYS A O 1
ATOM 708 N N . PRO A 1 87 ? -5.604 3.450 22.747 1.00 90.25 87 PRO A N 1
ATOM 709 C CA . PRO A 1 87 ? -4.429 2.885 23.428 1.00 90.25 87 PRO A CA 1
ATOM 710 C C . PRO A 1 87 ? -3.476 2.136 22.485 1.00 90.25 87 PRO A C 1
ATOM 712 O O . PRO A 1 87 ? -2.302 1.975 22.787 1.00 90.25 87 PRO A O 1
ATOM 715 N N . TYR A 1 88 ? -3.980 1.719 21.327 1.00 86.06 88 TYR A N 1
ATOM 716 C CA . TYR A 1 88 ? -3.293 0.906 20.332 1.00 86.06 88 TYR A CA 1
ATOM 717 C C . TYR A 1 88 ? -2.792 1.673 19.108 1.00 86.06 88 TYR A C 1
ATOM 719 O O . TYR A 1 88 ? -2.362 1.082 18.118 1.00 86.06 88 TYR A O 1
ATOM 727 N N . TYR A 1 89 ? -2.896 3.000 19.128 1.00 92.00 89 TYR A N 1
ATOM 728 C CA . TYR A 1 89 ? -2.499 3.842 18.004 1.00 92.00 89 TYR A CA 1
ATOM 729 C C . TYR A 1 89 ? -1.042 3.618 17.574 1.00 92.00 89 TYR A C 1
ATOM 731 O O . TYR A 1 89 ? -0.757 3.527 16.380 1.00 92.00 89 TYR A O 1
ATOM 739 N N . VAL A 1 90 ? -0.131 3.521 18.546 1.00 93.00 90 VAL A N 1
ATOM 740 C CA . VAL A 1 90 ? 1.304 3.329 18.289 1.00 93.00 90 VAL A CA 1
ATOM 741 C C . VAL A 1 90 ? 1.556 1.953 17.687 1.00 93.00 90 VAL A C 1
ATOM 743 O O . VAL A 1 90 ? 2.194 1.858 16.644 1.00 93.00 90 VAL A O 1
ATOM 746 N N . ASP A 1 91 ? 0.960 0.908 18.262 1.00 88.81 91 ASP A N 1
ATOM 747 C CA . ASP A 1 91 ? 1.082 -0.450 17.735 1.00 88.81 91 ASP A CA 1
ATOM 748 C C . ASP A 1 91 ? 0.570 -0.570 16.294 1.00 88.81 91 ASP A C 1
ATOM 750 O O . ASP A 1 91 ? 1.113 -1.335 15.497 1.00 88.81 91 ASP A O 1
ATOM 754 N N . L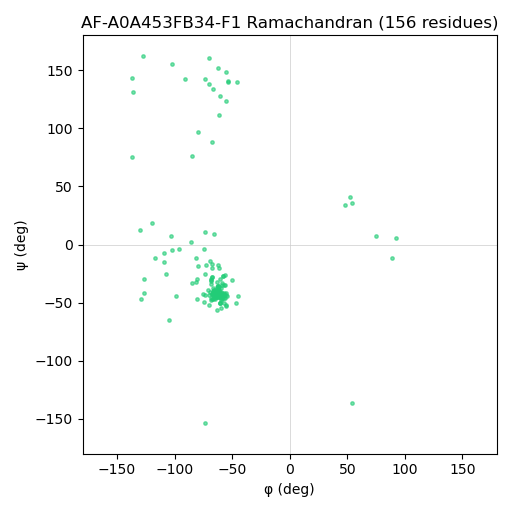EU A 1 92 ? -0.477 0.186 15.949 1.00 89.50 92 LEU A N 1
ATOM 755 C CA . LEU A 1 92 ? -1.020 0.213 14.597 1.00 89.50 92 LEU A CA 1
ATOM 756 C C . LEU A 1 92 ? -0.040 0.846 13.601 1.00 89.50 92 LEU A C 1
ATOM 758 O O . LEU A 1 92 ? 0.133 0.334 12.495 1.00 89.50 92 LEU A O 1
ATOM 762 N N . LEU A 1 93 ? 0.608 1.948 13.985 1.00 91.69 93 LEU A N 1
ATOM 763 C CA . LEU A 1 93 ? 1.643 2.578 13.166 1.00 91.69 93 LEU A CA 1
ATOM 764 C C . LEU A 1 93 ? 2.856 1.663 12.993 1.00 91.69 93 LEU A C 1
ATOM 766 O O . LEU A 1 93 ? 3.335 1.505 11.869 1.00 91.69 93 LEU A O 1
ATOM 770 N N . ASP A 1 94 ? 3.318 1.047 14.079 1.00 91.81 94 ASP A N 1
ATOM 771 C CA . ASP A 1 94 ? 4.463 0.138 14.059 1.00 91.81 94 ASP A CA 1
ATOM 772 C C . ASP A 1 94 ? 4.187 -1.074 13.176 1.00 91.81 94 ASP A C 1
ATOM 774 O O . ASP A 1 94 ? 5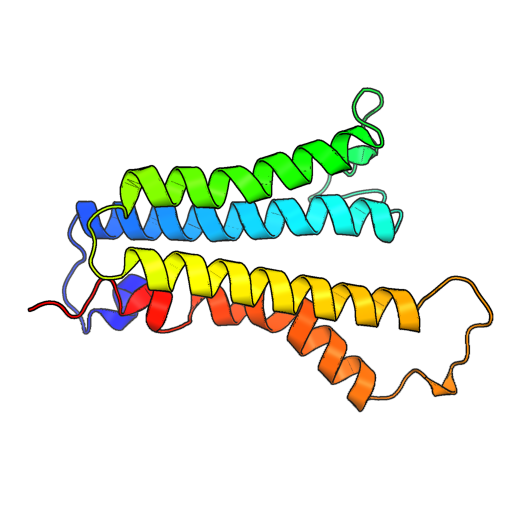.020 -1.425 12.345 1.00 91.81 94 ASP A O 1
ATOM 778 N N . LEU A 1 95 ? 2.986 -1.653 13.263 1.00 88.75 95 LEU A N 1
ATOM 779 C CA . LEU A 1 95 ? 2.588 -2.766 12.409 1.00 88.75 95 LEU A CA 1
ATOM 780 C C . LEU A 1 95 ? 2.636 -2.393 10.920 1.00 88.75 95 LEU A C 1
ATOM 782 O O . LEU A 1 95 ? 3.175 -3.153 10.117 1.00 88.75 95 LEU A O 1
ATOM 786 N N . PHE A 1 96 ? 2.103 -1.231 10.537 1.00 91.50 96 PHE A N 1
ATOM 787 C CA . PHE A 1 96 ? 2.142 -0.785 9.141 1.00 91.50 96 PHE A CA 1
ATOM 788 C C . PHE A 1 96 ? 3.568 -0.504 8.663 1.00 91.50 96 PHE A C 1
ATOM 790 O O . PHE A 1 96 ? 3.913 -0.884 7.547 1.00 91.50 96 PHE A O 1
ATOM 797 N N . ASN A 1 97 ? 4.405 0.110 9.502 1.00 92.25 97 ASN A N 1
ATOM 798 C CA . ASN A 1 97 ? 5.811 0.351 9.180 1.00 92.25 97 ASN A CA 1
ATOM 799 C C . ASN A 1 97 ? 6.608 -0.959 9.060 1.00 92.25 97 ASN A C 1
ATOM 801 O O . ASN A 1 97 ? 7.445 -1.086 8.172 1.00 92.25 97 ASN A O 1
ATOM 805 N N . GLU A 1 98 ? 6.340 -1.947 9.916 1.00 89.75 98 GLU A N 1
ATOM 806 C CA . GLU A 1 98 ? 6.986 -3.260 9.859 1.00 89.75 98 GLU A CA 1
ATOM 807 C C . GLU A 1 98 ? 6.599 -4.013 8.581 1.00 89.75 98 GLU A C 1
ATOM 809 O O . GLU A 1 98 ? 7.454 -4.602 7.918 1.00 89.75 98 GLU A O 1
ATOM 814 N N . VAL A 1 99 ? 5.317 -3.981 8.203 1.00 87.69 99 VAL A N 1
ATOM 815 C CA . VAL A 1 99 ? 4.851 -4.595 6.953 1.00 87.69 99 VAL A CA 1
ATOM 816 C C . VAL A 1 99 ? 5.414 -3.874 5.728 1.00 87.69 99 VAL A C 1
ATOM 818 O O . VAL A 1 99 ? 5.823 -4.540 4.775 1.00 87.69 99 VAL A O 1
ATOM 821 N N . ASP A 1 100 ? 5.491 -2.545 5.756 1.00 91.38 100 ASP A N 1
ATOM 822 C CA . ASP A 1 100 ? 6.125 -1.744 4.705 1.00 91.38 100 ASP A CA 1
ATOM 823 C C . ASP A 1 100 ? 7.610 -2.119 4.544 1.00 91.38 100 ASP A C 1
ATOM 825 O O . ASP A 1 100 ? 8.069 -2.453 3.449 1.00 91.38 100 ASP A O 1
ATOM 829 N N . PHE A 1 101 ? 8.347 -2.206 5.655 1.00 89.25 101 PHE A N 1
ATOM 830 C CA . PHE A 1 101 ? 9.743 -2.650 5.668 1.00 89.25 101 PHE A CA 1
ATOM 831 C C . PHE A 1 101 ? 9.922 -4.078 5.130 1.00 89.25 101 PHE A C 1
ATOM 833 O O . PHE A 1 101 ? 10.820 -4.342 4.329 1.00 89.25 101 PHE A O 1
ATOM 840 N N . LYS A 1 102 ? 9.065 -5.018 5.541 1.00 83.44 102 LYS A N 1
ATOM 841 C CA . LYS A 1 102 ? 9.115 -6.405 5.054 1.00 83.44 102 LYS A CA 1
ATOM 842 C C . LYS A 1 102 ? 8.864 -6.483 3.551 1.00 83.44 102 LYS A C 1
ATOM 844 O O . LYS A 1 102 ? 9.603 -7.172 2.854 1.00 83.44 102 LYS A O 1
ATOM 849 N N . THR A 1 103 ? 7.876 -5.742 3.061 1.00 87.31 103 THR A N 1
ATOM 850 C CA . THR A 1 103 ? 7.499 -5.739 1.643 1.00 87.31 103 THR A CA 1
ATOM 851 C C . THR A 1 103 ? 8.589 -5.105 0.783 1.00 87.31 103 THR A C 1
ATOM 853 O O . THR A 1 103 ? 9.017 -5.710 -0.195 1.00 87.31 103 THR A O 1
ATOM 856 N N . THR A 1 104 ? 9.127 -3.953 1.193 1.00 89.62 104 THR A N 1
ATOM 857 C CA . THR A 1 104 ? 10.268 -3.309 0.513 1.00 89.62 104 THR A CA 1
ATOM 858 C C . THR A 1 104 ? 11.531 -4.172 0.536 1.00 89.62 104 THR A C 1
ATOM 860 O O . THR A 1 104 ? 12.259 -4.217 -0.452 1.00 89.62 104 THR A O 1
ATOM 863 N N . SER A 1 105 ? 11.778 -4.919 1.617 1.00 84.06 105 SER A N 1
ATOM 864 C CA . SER A 1 105 ? 12.884 -5.886 1.677 1.00 84.06 105 SER A CA 1
ATOM 865 C C . SER A 1 105 ? 12.680 -7.061 0.715 1.00 84.06 105 SER A C 1
ATOM 867 O O . SER A 1 105 ? 13.629 -7.501 0.070 1.00 84.06 105 SER A O 1
ATOM 869 N N . GLY A 1 106 ? 11.448 -7.568 0.605 1.00 84.25 106 GLY A N 1
ATOM 870 C CA . GLY A 1 106 ? 11.089 -8.608 -0.360 1.00 84.25 106 GLY A CA 1
ATOM 871 C C . GLY A 1 106 ? 11.249 -8.137 -1.804 1.00 84.25 106 GLY A C 1
ATOM 872 O O . GLY A 1 106 ? 11.810 -8.863 -2.618 1.00 84.25 106 GLY A O 1
ATOM 873 N N . GLU A 1 107 ? 10.835 -6.904 -2.093 1.00 87.31 107 GLU A N 1
ATOM 874 C CA . GLU A 1 107 ? 11.018 -6.266 -3.398 1.00 87.31 107 GLU A CA 1
ATOM 875 C C . GLU A 1 107 ? 12.498 -6.095 -3.753 1.00 87.31 107 GLU A C 1
ATOM 877 O O . GLU A 1 107 ? 12.922 -6.433 -4.853 1.00 87.31 107 GLU A O 1
ATOM 882 N N . LEU A 1 108 ? 13.322 -5.654 -2.797 1.00 84.69 108 LEU A N 1
ATOM 883 C CA . LEU A 1 108 ? 14.769 -5.576 -2.984 1.00 84.69 108 LEU A CA 1
ATOM 884 C C . LEU A 1 108 ? 15.360 -6.945 -3.351 1.00 84.69 108 LEU A C 1
ATOM 886 O O . LEU A 1 108 ? 16.171 -7.029 -4.271 1.00 84.69 108 LEU A O 1
ATOM 890 N N . LEU A 1 109 ? 14.961 -8.008 -2.643 1.00 82.69 109 LEU A N 1
ATOM 891 C CA . LEU A 1 109 ? 15.410 -9.374 -2.933 1.00 82.69 109 LEU A CA 1
ATOM 892 C C . LEU A 1 109 ? 14.976 -9.848 -4.326 1.00 82.69 109 LEU A C 1
ATOM 894 O O . LEU A 1 109 ? 15.745 -10.544 -4.991 1.00 82.69 109 LEU A O 1
ATOM 898 N N . ASP A 1 110 ? 13.776 -9.476 -4.764 1.00 83.50 110 ASP A N 1
ATOM 899 C CA . ASP A 1 110 ? 13.269 -9.789 -6.099 1.00 83.50 110 ASP A CA 1
ATOM 900 C C . ASP A 1 110 ? 14.142 -9.121 -7.169 1.00 83.50 110 ASP A C 1
ATOM 902 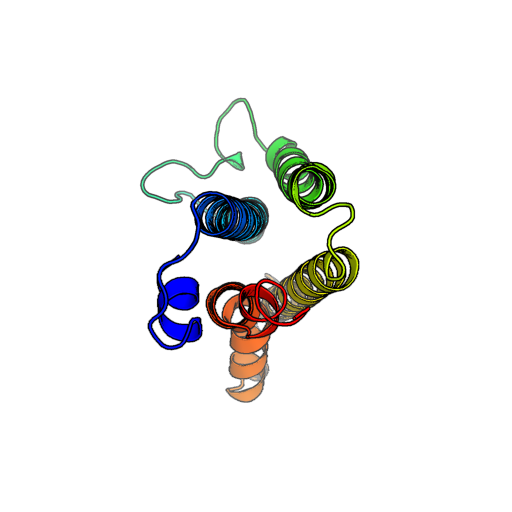O O . ASP A 1 110 ? 14.799 -9.810 -7.952 1.00 83.50 110 ASP A O 1
ATOM 906 N N . GLN A 1 111 ? 14.290 -7.794 -7.097 1.00 82.75 111 GLN A N 1
ATOM 907 C CA . GLN A 1 111 ? 15.042 -6.991 -8.067 1.00 82.75 111 GLN A CA 1
ATOM 908 C C . GLN A 1 111 ? 16.521 -7.405 -8.181 1.00 82.75 111 GLN A C 1
ATOM 910 O O . GLN A 1 111 ? 17.059 -7.494 -9.285 1.00 82.75 111 GLN A O 1
ATOM 915 N N . ILE A 1 112 ? 17.213 -7.717 -7.073 1.00 81.31 112 ILE A N 1
ATOM 916 C CA . ILE A 1 112 ? 18.616 -8.178 -7.151 1.00 81.31 112 ILE A CA 1
ATOM 917 C C . ILE A 1 112 ? 18.742 -9.563 -7.802 1.00 81.31 112 ILE A C 1
ATOM 919 O O . ILE A 1 112 ? 19.760 -9.858 -8.434 1.00 81.31 112 ILE A O 1
ATOM 923 N N . THR A 1 113 ? 17.724 -10.416 -7.657 1.00 76.00 113 THR A N 1
ATOM 924 C CA . THR A 1 113 ? 17.719 -11.786 -8.191 1.00 76.00 113 THR A CA 1
ATOM 925 C C . THR A 1 113 ? 17.353 -11.800 -9.676 1.00 76.00 113 THR A C 1
ATOM 927 O O . THR A 1 113 ? 17.867 -12.629 -10.434 1.00 76.00 113 THR A O 1
ATOM 930 N N . THR A 1 114 ? 16.510 -10.860 -10.106 1.00 73.06 114 THR A N 1
ATOM 931 C CA . THR A 1 114 ? 15.978 -10.759 -11.474 1.00 73.06 114 THR A CA 1
ATOM 932 C C . THR A 1 114 ? 16.651 -9.687 -12.336 1.00 73.06 114 THR A C 1
ATOM 934 O O . THR A 1 114 ? 16.364 -9.628 -13.533 1.00 73.06 114 THR A O 1
ATOM 937 N N . SER A 1 115 ? 17.572 -8.894 -11.767 1.00 67.81 115 SER A N 1
ATOM 938 C CA . SER A 1 115 ? 18.274 -7.799 -12.455 1.00 67.81 115 SER A CA 1
ATOM 939 C C . SER A 1 115 ? 18.800 -8.173 -13.849 1.00 67.81 115 SER A C 1
ATOM 941 O O . SER A 1 115 ? 19.342 -9.258 -14.070 1.00 67.81 115 SER A O 1
ATOM 943 N N . GLU A 1 116 ? 18.671 -7.235 -14.796 1.00 59.69 116 GLU A N 1
ATOM 944 C CA . GLU A 1 116 ? 18.907 -7.411 -16.244 1.00 59.69 116 GLU A CA 1
ATOM 945 C C . GLU A 1 116 ? 20.367 -7.721 -16.659 1.00 59.69 116 GLU A C 1
ATOM 947 O O . GLU A 1 116 ? 20.689 -7.739 -17.847 1.00 59.69 116 GLU A O 1
ATOM 952 N N . GLY A 1 117 ? 21.263 -7.989 -15.704 1.00 65.56 117 GLY A N 1
ATOM 953 C CA . GLY A 1 117 ? 22.635 -8.429 -15.961 1.00 65.56 117 GLY A CA 1
ATOM 954 C C . GLY A 1 117 ? 22.732 -9.889 -16.429 1.00 65.56 117 GLY A C 1
ATOM 955 O O . GLY A 1 117 ? 21.804 -10.461 -17.003 1.00 65.56 117 GLY A O 1
ATOM 956 N N . GLN A 1 118 ? 23.874 -10.543 -16.180 1.00 58.59 118 GLN A N 1
ATOM 957 C CA . GLN A 1 118 ? 23.984 -11.985 -16.429 1.00 58.59 118 GLN A CA 1
ATOM 958 C C . GLN A 1 118 ? 22.977 -12.747 -15.556 1.00 58.59 118 GLN A C 1
ATOM 960 O O . GLN A 1 118 ? 23.126 -12.824 -14.334 1.00 58.59 118 GLN A O 1
ATOM 965 N N . LYS A 1 119 ? 21.964 -13.328 -16.210 1.00 67.31 119 LYS A N 1
ATOM 966 C CA . LYS A 1 119 ? 20.961 -14.197 -15.589 1.00 67.31 119 LYS A CA 1
ATOM 967 C C . LYS A 1 119 ? 21.615 -15.497 -15.139 1.00 67.31 119 LYS A C 1
ATOM 969 O O . LYS A 1 119 ? 21.670 -16.481 -15.871 1.00 67.31 119 LYS A O 1
ATOM 974 N N . ASP A 1 120 ? 22.133 -15.474 -13.923 1.00 72.94 120 ASP A N 1
ATOM 975 C CA . ASP A 1 120 ? 22.657 -16.651 -13.253 1.00 72.94 120 ASP A CA 1
ATOM 976 C C . ASP A 1 120 ? 21.498 -17.468 -12.671 1.00 72.94 120 ASP A C 1
ATOM 978 O O . ASP A 1 120 ? 20.990 -17.188 -11.583 1.00 72.94 120 ASP A O 1
ATOM 982 N N . LEU A 1 121 ? 21.074 -18.485 -13.423 1.00 76.19 121 LEU A N 1
ATOM 983 C CA . LEU A 1 121 ? 19.976 -19.374 -13.040 1.00 76.19 121 LEU A CA 1
ATOM 984 C C . LEU A 1 121 ? 20.266 -20.164 -11.754 1.00 76.19 121 LEU A C 1
ATOM 986 O O . LEU A 1 121 ? 19.328 -20.629 -11.115 1.00 76.19 121 LEU A O 1
ATOM 990 N N . SER A 1 122 ? 21.529 -20.277 -11.323 1.00 77.94 122 SER A N 1
ATOM 991 C CA . SER A 1 122 ? 21.868 -20.951 -10.062 1.00 77.94 122 SER A CA 1
ATOM 992 C C . SER A 1 122 ? 21.364 -20.197 -8.823 1.00 77.94 122 SER A C 1
ATOM 994 O O . SER A 1 122 ? 21.165 -20.802 -7.770 1.00 77.94 122 SER A O 1
ATOM 996 N N . LYS A 1 123 ? 21.069 -18.895 -8.955 1.00 71.56 123 LYS A N 1
ATOM 997 C CA . LYS A 1 123 ? 20.469 -18.066 -7.895 1.00 71.56 123 LYS A CA 1
ATOM 998 C C . LYS A 1 123 ? 18.990 -18.385 -7.652 1.00 71.56 123 LYS A C 1
ATOM 1000 O O . LYS A 1 123 ? 18.452 -18.057 -6.594 1.00 71.56 123 LYS A O 1
ATOM 1005 N N . TYR A 1 124 ? 18.335 -19.049 -8.604 1.00 74.06 124 TYR A N 1
ATOM 1006 C CA . TYR A 1 124 ? 16.909 -19.364 -8.577 1.00 74.06 124 TYR A CA 1
ATOM 1007 C C . TYR A 1 124 ? 16.697 -20.658 -7.791 1.00 74.06 124 TYR A C 1
ATOM 1009 O O . TYR A 1 124 ? 16.499 -21.737 -8.345 1.00 74.06 124 TYR A O 1
ATOM 1017 N N . THR A 1 125 ? 16.774 -20.548 -6.467 1.00 80.62 125 THR A N 1
ATOM 1018 C CA . THR A 1 125 ? 16.531 -21.667 -5.549 1.00 80.62 125 THR A CA 1
ATOM 1019 C C . THR A 1 125 ? 15.145 -21.565 -4.920 1.00 80.62 125 THR A C 1
ATOM 1021 O O . THR A 1 125 ? 14.585 -20.476 -4.772 1.00 80.62 125 THR A O 1
ATOM 1024 N N . VAL A 1 126 ? 14.593 -22.705 -4.495 1.00 80.38 126 VAL A N 1
ATOM 1025 C CA . VAL A 1 126 ? 13.297 -22.752 -3.793 1.00 80.38 126 VAL A CA 1
ATOM 1026 C C . VAL A 1 126 ? 13.328 -21.917 -2.509 1.00 80.38 126 VAL A C 1
ATOM 1028 O O . VAL A 1 126 ? 12.326 -21.303 -2.152 1.00 80.38 126 VAL A O 1
ATOM 1031 N N . ASP A 1 127 ? 14.473 -21.848 -1.829 1.00 81.50 127 ASP A N 1
ATOM 1032 C CA . ASP A 1 127 ? 14.617 -21.055 -0.607 1.00 81.50 127 ASP A CA 1
ATOM 1033 C C . ASP A 1 127 ? 14.610 -19.547 -0.880 1.00 81.50 127 ASP A C 1
ATOM 1035 O O . ASP A 1 127 ? 13.986 -18.796 -0.130 1.00 81.50 127 ASP A O 1
ATOM 1039 N N . VAL A 1 128 ? 15.242 -19.099 -1.972 1.00 77.81 128 VAL A N 1
ATOM 1040 C CA . VAL A 1 128 ? 15.178 -17.697 -2.418 1.00 77.81 128 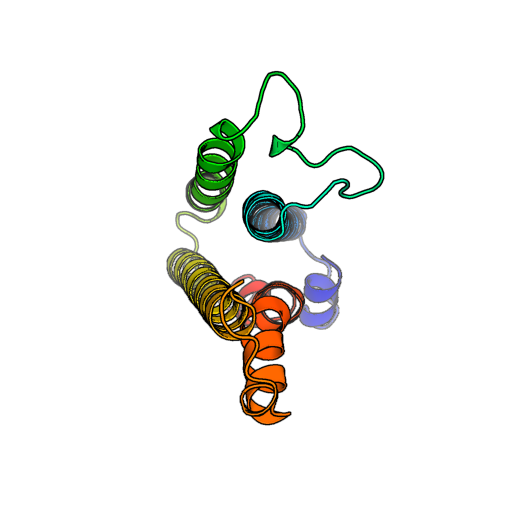VAL A CA 1
ATOM 1041 C C . VAL A 1 128 ? 13.752 -17.336 -2.830 1.00 77.81 128 VAL A C 1
ATOM 1043 O O . VAL A 1 128 ? 13.218 -16.340 -2.348 1.00 77.81 128 VAL A O 1
ATOM 1046 N N . TYR A 1 129 ? 13.095 -18.187 -3.624 1.00 77.25 129 TYR A N 1
ATOM 1047 C CA . TYR A 1 129 ? 11.691 -18.001 -4.000 1.00 77.25 129 TYR A CA 1
ATOM 1048 C C . TYR A 1 129 ? 10.773 -17.893 -2.773 1.00 77.25 129 TYR A C 1
ATOM 1050 O O . TYR A 1 129 ? 9.959 -16.974 -2.687 1.00 77.25 129 TYR A O 1
ATOM 1058 N N . ARG A 1 130 ? 10.934 -18.788 -1.786 1.00 78.50 130 ARG A N 1
ATOM 1059 C CA . ARG A 1 130 ? 10.136 -18.773 -0.552 1.00 78.50 130 ARG A CA 1
ATOM 1060 C C . ARG A 1 130 ? 10.304 -17.457 0.206 1.00 78.50 130 ARG A C 1
ATOM 1062 O O . ARG A 1 130 ? 9.305 -16.882 0.623 1.00 78.50 130 ARG A O 1
ATOM 1069 N N . ARG A 1 131 ? 11.540 -16.958 0.333 1.00 76.81 131 ARG A N 1
ATOM 1070 C CA . ARG A 1 131 ? 11.828 -15.670 0.985 1.00 76.81 131 ARG A CA 1
ATOM 1071 C C . ARG A 1 131 ? 11.213 -14.495 0.233 1.00 76.81 131 ARG A C 1
ATOM 1073 O O . ARG A 1 131 ? 10.623 -13.631 0.873 1.00 76.81 131 ARG A O 1
ATOM 1080 N N . ILE A 1 132 ? 11.309 -14.473 -1.097 1.00 77.75 132 ILE A N 1
ATOM 1081 C CA . ILE A 1 132 ? 10.699 -13.414 -1.911 1.00 77.75 132 ILE A CA 1
ATOM 1082 C C . ILE A 1 132 ? 9.187 -13.401 -1.686 1.00 77.75 132 ILE A C 1
ATOM 1084 O O . ILE A 1 132 ? 8.656 -12.382 -1.265 1.00 77.75 132 ILE A O 1
ATOM 1088 N N . VAL A 1 133 ? 8.488 -14.524 -1.874 1.00 75.88 133 VAL A N 1
ATOM 1089 C CA . VAL A 1 133 ? 7.018 -14.568 -1.751 1.00 75.88 133 VAL A CA 1
ATOM 1090 C C . VAL A 1 133 ? 6.543 -14.263 -0.326 1.00 75.88 133 VAL A C 1
ATOM 1092 O O . VAL A 1 133 ? 5.554 -13.548 -0.137 1.00 75.88 133 VAL A O 1
ATOM 1095 N N . GLU A 1 134 ? 7.250 -14.768 0.686 1.00 76.50 134 GLU A N 1
ATOM 1096 C CA . GLU A 1 134 ? 6.935 -14.497 2.089 1.00 76.50 134 GLU A CA 1
ATOM 1097 C C . GLU A 1 134 ? 7.015 -12.994 2.397 1.00 76.50 134 GLU A C 1
ATOM 1099 O O . GLU A 1 134 ? 6.063 -12.415 2.925 1.00 76.50 134 GLU A O 1
ATOM 1104 N N . TYR A 1 135 ? 8.113 -12.341 2.015 1.00 69.19 135 TYR A N 1
ATOM 1105 C CA . TYR A 1 135 ? 8.348 -10.936 2.339 1.00 69.19 135 TYR A CA 1
ATOM 1106 C C . TYR A 1 135 ? 7.611 -9.970 1.406 1.00 69.19 135 TYR A C 1
ATOM 1108 O O . TYR A 1 135 ? 6.941 -9.063 1.896 1.00 69.19 135 TYR A O 1
ATOM 1116 N N . LYS A 1 136 ? 7.672 -10.192 0.085 1.00 75.81 136 LYS A N 1
ATOM 1117 C CA . LYS A 1 136 ? 7.048 -9.342 -0.943 1.00 75.81 136 LYS A CA 1
ATOM 1118 C C . LYS A 1 136 ? 5.528 -9.417 -0.899 1.00 75.81 136 LYS A C 1
ATOM 1120 O O 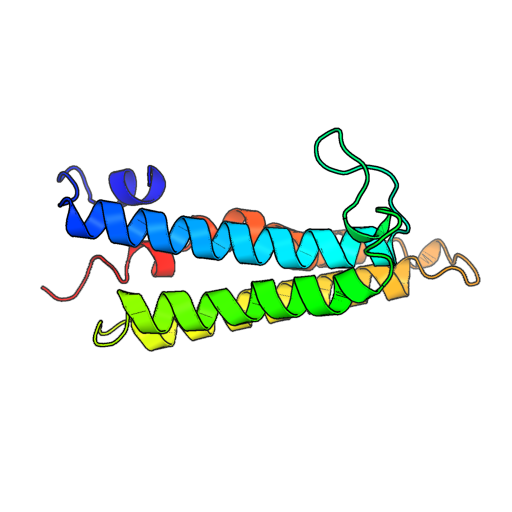. LYS A 1 136 ? 4.885 -8.441 -1.252 1.00 75.81 136 LYS A O 1
ATOM 1125 N N . THR A 1 137 ? 4.920 -10.539 -0.500 1.00 70.06 137 THR A N 1
ATOM 1126 C CA . THR A 1 137 ? 3.464 -10.725 -0.668 1.00 70.06 137 THR A CA 1
ATOM 1127 C C . THR A 1 137 ? 2.740 -11.167 0.597 1.00 70.06 137 THR A C 1
ATOM 1129 O O . THR A 1 137 ? 1.705 -10.583 0.932 1.00 70.06 137 THR A O 1
ATOM 1132 N N . ALA A 1 138 ? 3.244 -12.167 1.326 1.00 67.94 138 ALA A N 1
ATOM 1133 C CA . ALA A 1 138 ? 2.468 -12.789 2.402 1.00 67.94 138 ALA A CA 1
ATOM 1134 C C . ALA A 1 138 ? 2.144 -11.818 3.552 1.00 67.94 138 ALA A C 1
ATOM 1136 O O . ALA A 1 138 ? 1.016 -11.816 4.063 1.00 67.94 138 ALA A O 1
ATOM 1137 N N . TYR A 1 139 ? 3.090 -10.949 3.929 1.00 67.88 139 TYR A N 1
ATOM 1138 C CA . TYR A 1 139 ? 2.886 -10.043 5.058 1.00 67.88 139 TYR A CA 1
ATOM 1139 C C . TYR A 1 139 ? 1.832 -8.962 4.805 1.00 67.88 139 TYR A C 1
ATOM 1141 O O . TYR A 1 139 ? 0.958 -8.771 5.646 1.00 67.88 139 TYR A O 1
ATOM 1149 N N . TYR A 1 140 ? 1.863 -8.265 3.668 1.00 69.19 140 TYR A N 1
ATOM 1150 C CA . TYR A 1 140 ? 0.882 -7.203 3.418 1.00 69.19 140 TYR A CA 1
ATOM 1151 C C . TYR A 1 140 ? -0.469 -7.745 2.924 1.00 69.19 140 TYR A C 1
ATOM 1153 O O . TYR A 1 140 ? -1.500 -7.144 3.217 1.00 69.19 140 TYR A O 1
ATOM 1161 N N . SER A 1 141 ? -0.479 -8.886 2.219 1.00 60.25 141 SER A N 1
ATOM 1162 C CA . SER A 1 141 ? -1.701 -9.438 1.611 1.00 60.25 141 SER A CA 1
ATOM 1163 C C . SER A 1 141 ? -2.529 -10.296 2.566 1.00 60.25 141 SER A C 1
ATOM 1165 O O . SER A 1 141 ? -3.750 -10.316 2.458 1.00 60.25 141 SER A O 1
ATOM 1167 N N . PHE A 1 142 ? -1.889 -11.016 3.496 1.00 69.31 142 PHE A N 1
ATOM 1168 C CA . PHE A 1 142 ? -2.583 -11.989 4.352 1.00 69.31 142 PHE A CA 1
ATOM 1169 C C . PHE A 1 142 ? -2.339 -11.762 5.838 1.00 69.31 142 PHE A C 1
ATOM 1171 O O . PHE A 1 142 ? -3.283 -11.824 6.624 1.00 69.31 142 PHE A O 1
ATOM 1178 N N . TYR A 1 143 ? -1.106 -11.451 6.243 1.00 68.69 143 TYR A N 1
ATOM 1179 C CA . TYR A 1 143 ? -0.833 -11.181 7.652 1.00 68.69 143 TYR A CA 1
ATOM 1180 C C . TYR A 1 143 ? -1.460 -9.858 8.090 1.00 68.69 143 TYR A C 1
ATOM 1182 O O . TYR A 1 143 ? -2.217 -9.858 9.045 1.00 68.69 143 TYR A O 1
ATOM 1190 N N . LEU A 1 144 ? -1.233 -8.742 7.397 1.00 63.72 144 LEU A N 1
ATOM 1191 C CA . LEU A 1 144 ? -1.749 -7.431 7.810 1.00 63.72 144 LEU A CA 1
ATOM 1192 C C . LEU A 1 144 ? -3.289 -7.384 7.963 1.00 63.72 144 LEU A C 1
ATOM 1194 O O . LEU A 1 144 ? -3.749 -6.850 8.976 1.00 63.72 144 LEU A O 1
ATOM 1198 N N . PRO A 1 145 ? -4.101 -7.973 7.058 1.00 60.44 145 PRO A N 1
ATOM 1199 C CA . PRO A 1 145 ? -5.561 -7.966 7.194 1.00 60.44 145 PRO A CA 1
ATOM 1200 C C . PRO A 1 145 ? -6.111 -8.908 8.276 1.00 60.44 145 PRO A C 1
ATOM 1202 O O . PRO A 1 145 ? -7.213 -8.682 8.776 1.00 60.44 145 PRO A O 1
ATOM 1205 N N . VAL A 1 146 ? -5.383 -9.980 8.616 1.00 58.38 146 VAL A N 1
ATOM 1206 C CA . VAL A 1 146 ? -5.855 -11.053 9.519 1.00 58.38 146 VAL A CA 1
ATOM 1207 C C . VAL A 1 146 ? -5.144 -11.027 10.872 1.00 58.38 146 VAL A C 1
ATOM 1209 O O . VAL A 1 146 ? -5.608 -11.647 11.831 1.00 58.38 146 VAL A O 1
ATOM 1212 N N . ASN A 1 147 ? -4.023 -10.309 10.981 1.00 57.50 147 ASN A N 1
ATOM 1213 C CA . ASN A 1 147 ? -3.230 -10.243 12.195 1.00 57.50 147 ASN A CA 1
ATOM 1214 C C . ASN A 1 147 ? -4.134 -9.795 13.325 1.00 57.50 147 ASN A C 1
ATOM 1216 O O . ASN A 1 147 ? -4.750 -8.726 13.267 1.00 57.50 147 ASN A O 1
ATOM 1220 N N . LYS A 1 148 ? -4.160 -10.636 14.362 1.00 49.22 148 LYS A N 1
ATOM 1221 C CA . LYS A 1 148 ? -4.907 -10.389 15.578 1.00 49.22 148 LYS A CA 1
ATOM 1222 C C . LYS A 1 148 ? -4.693 -8.957 16.021 1.00 49.22 148 LYS A C 1
ATOM 1224 O O . LYS A 1 148 ? -5.693 -8.316 16.186 1.00 49.22 148 LYS A O 1
ATOM 1229 N N . LYS A 1 149 ? -3.495 -8.370 16.035 1.00 50.16 149 LYS A N 1
ATOM 1230 C CA . LYS A 1 149 ? -3.292 -6.945 16.371 1.00 50.16 149 LYS A CA 1
ATOM 1231 C C . LYS A 1 149 ? -4.259 -5.973 15.656 1.00 50.16 149 LYS A C 1
ATOM 1233 O O . LYS A 1 149 ? -4.964 -5.244 16.344 1.00 50.16 149 LYS A O 1
ATOM 1238 N N . CYS A 1 150 ? -4.426 -6.039 14.333 1.00 49.00 150 CYS A N 1
ATOM 1239 C CA . CYS A 1 150 ? -5.427 -5.246 13.590 1.00 49.00 150 CYS A CA 1
ATOM 1240 C C . CYS A 1 150 ? -6.883 -5.476 14.054 1.00 49.00 150 CYS A C 1
ATOM 1242 O O . CYS A 1 150 ? -7.719 -4.586 13.938 1.00 49.00 150 CYS A O 1
ATOM 1244 N N . SER A 1 151 ? -7.184 -6.657 14.597 1.00 46.22 151 SER A N 1
ATOM 1245 C CA . SER A 1 151 ? -8.499 -7.080 15.100 1.00 46.22 151 SER A CA 1
ATOM 1246 C C . SER A 1 151 ? -8.529 -7.443 16.601 1.00 46.22 151 SER A C 1
ATOM 1248 O O . SER A 1 151 ? -9.430 -8.144 17.020 1.00 46.22 151 SER A O 1
ATOM 1250 N N . PHE A 1 152 ? -7.562 -7.040 17.427 1.00 43.59 152 PHE A N 1
ATOM 1251 C CA . PHE A 1 152 ? -7.464 -7.334 18.876 1.00 43.59 152 PHE A CA 1
ATOM 1252 C C . PHE A 1 152 ? -7.295 -6.026 19.629 1.00 43.59 152 PHE A C 1
ATOM 1254 O O . PHE A 1 152 ? -7.761 -5.876 20.751 1.00 43.59 152 PHE A O 1
ATOM 1261 N N . TYR A 1 153 ? -6.670 -5.045 18.984 1.00 45.66 153 TYR A N 1
ATOM 1262 C CA . TYR A 1 153 ? -6.542 -3.712 19.531 1.00 45.66 153 TYR A CA 1
ATOM 1263 C C . TYR A 1 153 ? -7.885 -2.980 19.621 1.00 45.66 153 TYR A C 1
ATOM 1265 O O . TYR A 1 153 ? -8.092 -2.226 20.564 1.00 45.66 153 TYR A O 1
ATOM 1273 N N . ILE A 1 154 ? -8.855 -3.304 18.758 1.00 46.66 154 ILE A N 1
ATOM 1274 C CA . ILE A 1 154 ? -10.246 -2.855 18.939 1.00 46.66 154 ILE A CA 1
ATOM 1275 C C . ILE A 1 154 ? -10.922 -3.550 20.155 1.00 46.66 154 ILE A C 1
ATOM 1277 O O . ILE A 1 154 ? -11.944 -3.074 20.626 1.00 46.66 154 ILE A O 1
ATOM 1281 N N . PHE A 1 155 ? -10.353 -4.626 20.721 1.00 45.06 155 PHE A N 1
ATOM 1282 C CA . PHE A 1 155 ? -11.099 -5.611 21.524 1.00 45.06 155 PHE A CA 1
ATOM 1283 C C . PHE A 1 155 ? -10.734 -5.777 23.003 1.00 45.06 155 PHE A C 1
ATOM 1285 O O . PHE A 1 155 ? -11.482 -6.457 23.696 1.00 45.06 155 PHE A O 1
ATOM 1292 N N . TRP A 1 156 ? -9.633 -5.231 23.522 1.00 36.94 156 TRP A N 1
ATOM 1293 C CA . TRP A 1 156 ? -9.239 -5.513 24.916 1.00 36.94 156 TRP A CA 1
ATOM 1294 C C . TRP A 1 156 ? -8.768 -4.258 25.660 1.00 36.94 156 TRP A C 1
ATOM 1296 O O . TRP A 1 156 ? -7.578 -4.041 25.880 1.00 36.94 156 TRP A O 1
ATOM 1306 N N . GLN A 1 157 ? -9.726 -3.410 26.045 1.00 35.91 157 GLN A N 1
ATOM 1307 C CA . GLN A 1 157 ? -9.538 -2.430 27.125 1.00 35.91 157 GLN A CA 1
ATOM 1308 C C . GLN A 1 157 ? -10.651 -2.431 28.188 1.00 35.91 157 GLN A C 1
ATOM 1310 O O . GLN A 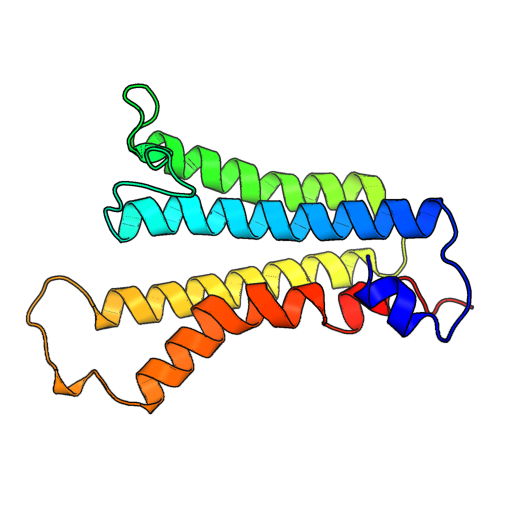1 157 ? -10.660 -1.553 29.050 1.00 35.91 157 GLN A O 1
ATOM 1315 N N . HIS A 1 158 ? -11.521 -3.444 28.198 1.00 36.19 158 HIS A N 1
ATOM 1316 C CA . HIS A 1 158 ? -12.462 -3.697 29.290 1.00 36.19 158 HIS A CA 1
ATOM 1317 C C . HIS A 1 158 ? -12.450 -5.169 29.680 1.00 36.19 158 HIS A C 1
ATOM 1319 O O . HIS A 1 158 ? -12.495 -6.008 28.753 1.00 36.19 158 HIS A O 1
#

Secondary structure (DSSP, 8-state):
-HHHHHHTTTPPPPHHHHHHHHHHHHHHHHHHHHHHHHHHHHTT--EETTEE-GGGSTTTTTHHHHHHHHHHHHHHHHHHHHTTTSTTHHHHHHHHHHHHHHHHHHHHHHHHHH-SS---GGG--HHHHHHHHIIIIIIIIIIHHH-GGGGTTTT---

Solvent-accessible surface area (backbone atoms only — not comparable to full-atom values): 8966 Å² total; per-residue (Å²): 94,67,69,48,50,66,66,48,78,79,51,82,73,52,72,68,53,50,49,52,41,48,54,52,52,49,41,53,52,36,49,50,52,21,50,51,52,51,48,37,59,77,70,65,51,66,66,48,97,93,36,69,27,72,42,70,39,95,90,41,35,76,54,36,57,56,53,22,53,50,38,53,53,46,41,61,52,53,42,55,70,75,33,61,90,47,97,45,40,65,61,53,51,50,50,52,51,51,37,50,52,38,26,54,51,12,47,51,54,43,49,72,74,66,44,92,62,86,80,61,69,84,70,74,38,72,69,54,52,50,49,29,49,46,28,48,40,42,39,66,72,49,41,55,77,63,35,55,66,78,57,40,63,87,65,70,92,124

Radius of gyration: 18.18 Å; Cα contacts (8 Å, |Δi|>4): 133; chains: 1; bounding box: 46×36×50 Å

Foldseek 3Di:
DVLLCVVQVNDDDDPLRVVVLVLLVVLLVLLVLLLQLVVCVLVVHQDDPRHGRQLPPPVCNPVSNVVSVVSNVVSLVSLCVSVPPQPCSVVSVVLSVVLSVLQVVLVVLVCVQPPPPPNPCVSVDPVSVVSSCCRNPCSSPPCSSNPVSSNVSSPDPD

pLDDT: mean 82.17, std 15.65, range [35.91, 98.38]

InterPro domains:
  IPR000092 Polyprenyl synthetase-like [PF00348] (4-147)
  IPR008949 Isoprenoid synthase domain superfamily [G3DSA:1.10.600.10] (1-150)
  IPR008949 Isoprenoid synthase domain superfamily [SSF48576] (3-146)
  IPR033749 Polyprenyl synthetase, conserved site [PS00723] (36-50)
  IPR039702 Farnesyl pyrophosphate synthase-like [PTHR11525] (1-147)

Nearest PDB structures (foldseek):
  7bux-assembly1_A  TM=9.751E-01  e=5.592E-13  Eucommia ulmoides
  7bux-assembly1_B  TM=9.750E-01  e=1.590E-12  Eucommia ulmoides
  4kk2-assembly1_A  TM=9.794E-01  e=4.312E-12  Artemisia spiciformis
  8a70-assembly1_A  TM=9.513E-01  e=1.634E-09  Phaedon cochleariae
  8a7a-assembly1_A  TM=9.500E-01  e=2.390E-09  Phaedon cochleariae